Protein AF-A0A7S2EI20-F1 (afdb_monomer)

Solvent-accessible surface area (backbone atoms only — not comparable to full-atom values): 8800 Å² total; per-residue (Å²): 142,82,83,86,82,85,88,87,88,87,78,89,80,89,79,94,69,95,74,80,89,80,84,85,83,71,64,67,59,58,56,54,50,50,54,53,49,54,51,52,52,50,52,53,51,50,54,50,50,54,51,51,50,52,56,52,51,51,54,52,52,55,50,49,55,52,48,53,54,50,52,39,54,52,50,51,50,54,64,69,74,48,78,81,83,84,68,52,74,81,51,26,48,83,40,76,76,51,60,59,87,65,89,65,90,78,70,89,49,98,85,57,86,83,76,76,80,53,88,88,77,74,78,79,37,80,54,98,91,36,85,78

Radius of gyration: 43.21 Å; Cα contacts (8 Å, |Δi|>4): 35; chains: 1; bounding box: 59×43×127 Å

Mean predicted aligned error: 14.2 Å

Organism: Trieres chinensis (NCBI:txid1514140)

pLDDT: mean 81.9, std 18.64, range [40.72, 98.25]

Foldseek 3Di:
DDDDDDDDDDDDDDDDDDDDDDDDPPPVVVVVVVVVVVVVVVVVVVVVVVVVVVVVVVVVVVVVVVVVQVVLVVLVVVLVVDDQDDQDLVLCCVPPRNVPDDPDVDDDDPPDDDDPSDPSNDDWHADPNDTD

Seque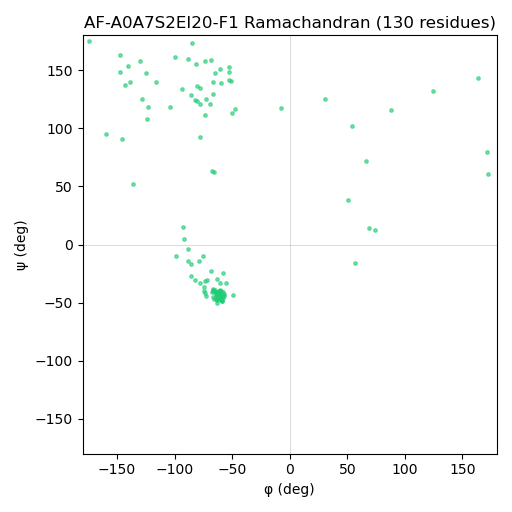nce (132 aa):
AFGDGGATKGGDDDGNKEREDEQDDNDDGEEQEEARRRRKVRLLREKFKEEAKRRVLRVCKEALTAIDAGCDQIAKRFLSDRQPPSLTPSESAPTKEGRGGGAGDYRILPTTLCRLARPGIARLALEDGKAV

Structure (mmCIF, N/CA/C/O backbone):
data_AF-A0A7S2EI20-F1
#
_entry.id   AF-A0A7S2EI20-F1
#
loop_
_atom_site.group_PDB
_atom_site.id
_atom_sit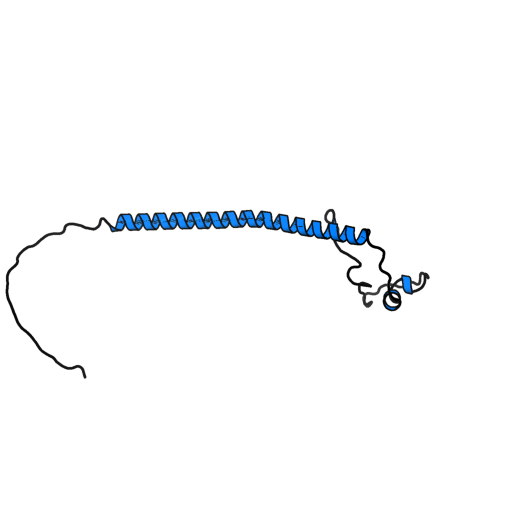e.type_symbol
_atom_site.label_atom_id
_atom_site.label_alt_id
_atom_site.label_comp_id
_atom_site.label_asym_id
_atom_site.label_entity_id
_atom_site.label_seq_id
_atom_site.pdbx_PDB_ins_code
_atom_site.Cartn_x
_atom_site.Cartn_y
_atom_site.Cartn_z
_atom_site.occupancy
_atom_site.B_iso_or_equiv
_atom_site.auth_seq_id
_atom_site.auth_comp_id
_atom_site.auth_asym_id
_atom_site.auth_atom_id
_atom_site.pdbx_PDB_model_num
ATOM 1 N N . ALA A 1 1 ? 10.255 -30.859 74.640 1.00 45.91 1 ALA A N 1
ATOM 2 C CA . ALA A 1 1 ? 10.397 -30.126 75.909 1.00 45.91 1 ALA A CA 1
ATOM 3 C C . ALA A 1 1 ? 9.464 -28.928 75.853 1.00 45.91 1 ALA A C 1
ATOM 5 O O . ALA A 1 1 ? 9.781 -27.962 75.178 1.00 45.91 1 ALA A O 1
ATOM 6 N N . PHE A 1 2 ? 8.288 -29.039 76.463 1.00 46.84 2 PHE A N 1
ATOM 7 C CA . PHE A 1 2 ? 7.393 -27.908 76.690 1.00 46.84 2 PHE A CA 1
ATOM 8 C C . PHE A 1 2 ? 7.146 -27.864 78.190 1.00 46.84 2 PHE A C 1
ATOM 10 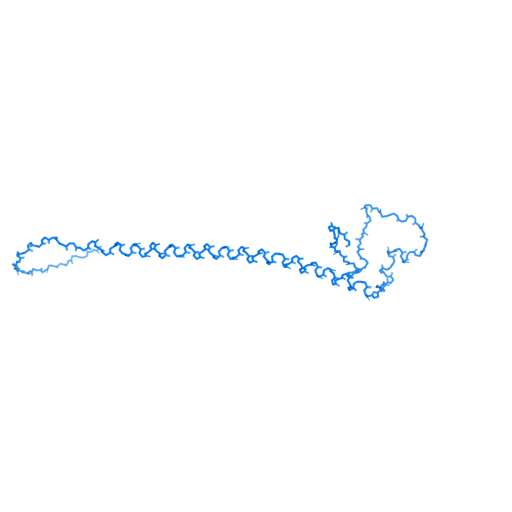O O . PHE A 1 2 ? 6.763 -28.872 78.782 1.00 46.84 2 PHE A O 1
ATOM 17 N N . GLY A 1 3 ? 7.555 -26.743 78.778 1.00 46.09 3 GLY A N 1
ATOM 18 C CA . GLY A 1 3 ? 7.594 -26.510 80.209 1.00 46.09 3 GLY A CA 1
ATOM 19 C C . GLY A 1 3 ? 6.227 -26.134 80.756 1.00 46.09 3 GLY A C 1
ATOM 20 O O . GLY A 1 3 ? 5.501 -25.337 80.168 1.00 46.09 3 GLY A O 1
ATOM 21 N N . ASP A 1 4 ? 5.960 -26.757 81.892 1.00 48.28 4 ASP A N 1
ATOM 22 C CA . ASP A 1 4 ? 4.980 -26.457 82.923 1.00 48.28 4 ASP A CA 1
ATOM 23 C C . ASP A 1 4 ? 5.081 -25.004 83.429 1.00 48.28 4 ASP A C 1
ATOM 25 O O . ASP A 1 4 ? 6.161 -24.407 83.401 1.00 48.28 4 ASP A O 1
ATOM 29 N N . GLY A 1 5 ? 3.974 -24.441 83.921 1.00 47.19 5 GLY A N 1
ATOM 30 C CA . GLY A 1 5 ? 3.991 -23.092 84.483 1.00 47.19 5 GLY A CA 1
ATOM 31 C C . GLY A 1 5 ? 2.638 -22.470 84.825 1.00 47.19 5 GLY A C 1
ATOM 32 O O . GLY A 1 5 ? 2.192 -21.567 84.131 1.00 47.19 5 GLY A O 1
ATOM 33 N N . GLY A 1 6 ? 2.078 -22.868 85.971 1.00 42.47 6 GLY A N 1
ATOM 34 C CA . GLY A 1 6 ? 1.772 -21.904 87.041 1.00 42.47 6 GLY A CA 1
ATOM 35 C C . GLY A 1 6 ? 0.418 -21.179 87.036 1.00 42.47 6 GLY A C 1
ATOM 36 O O . GLY A 1 6 ? 0.132 -20.332 86.202 1.00 42.47 6 GLY A O 1
ATOM 37 N N . ALA A 1 7 ? -0.360 -21.466 88.079 1.00 53.84 7 ALA A N 1
ATOM 38 C CA . ALA A 1 7 ? -1.669 -20.916 88.420 1.00 53.84 7 ALA A CA 1
ATOM 39 C C . ALA A 1 7 ? -1.665 -19.474 88.966 1.00 53.84 7 ALA A C 1
ATOM 41 O O . ALA A 1 7 ? -0.725 -19.087 89.656 1.00 53.84 7 ALA A O 1
ATOM 42 N N . THR A 1 8 ? -2.811 -18.786 88.863 1.00 52.66 8 THR A N 1
ATOM 43 C CA . THR A 1 8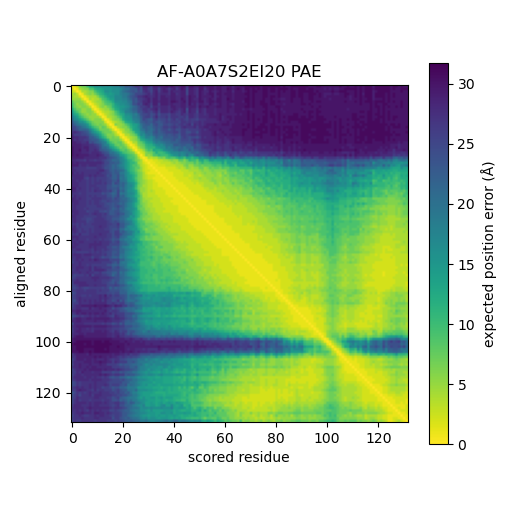 ? -3.321 -17.888 89.918 1.00 52.66 8 THR A CA 1
ATOM 44 C C . THR A 1 8 ? -4.852 -17.955 90.024 1.00 52.66 8 THR A C 1
ATOM 46 O O . THR A 1 8 ? -5.573 -18.030 89.034 1.00 52.66 8 THR A O 1
ATOM 49 N N . LYS A 1 9 ? -5.319 -17.983 91.279 1.00 52.53 9 LYS A N 1
ATOM 50 C CA . LYS A 1 9 ? -6.712 -17.911 91.745 1.00 52.53 9 LYS A CA 1
ATOM 51 C C . LYS A 1 9 ? -7.144 -16.454 91.949 1.00 52.53 9 LYS A C 1
ATOM 53 O O . LYS A 1 9 ? -6.310 -15.622 92.295 1.00 52.53 9 LYS A O 1
ATOM 58 N N . GLY A 1 10 ? -8.460 -16.246 91.945 1.00 40.72 10 GLY A N 1
ATOM 59 C CA . GLY A 1 10 ? -9.164 -15.096 92.529 1.00 40.72 10 GLY A CA 1
ATOM 60 C C . GLY A 1 10 ? -10.028 -14.413 91.472 1.00 40.72 10 GLY A C 1
ATOM 61 O O . GLY A 1 10 ? -9.558 -14.198 90.366 1.00 40.72 10 GLY A O 1
ATOM 62 N N . GLY A 1 11 ? -11.288 -14.081 91.693 1.00 43.84 11 GLY A N 1
ATOM 63 C CA . GLY A 1 11 ? -12.161 -14.130 92.857 1.00 43.84 11 GLY A CA 1
ATOM 64 C C . GLY A 1 11 ? -13.558 -13.719 92.376 1.00 43.84 11 GLY A C 1
ATOM 65 O O . GLY A 1 11 ? -13.740 -13.399 91.202 1.00 43.84 11 GLY A O 1
ATOM 66 N N . ASP A 1 12 ? -14.508 -13.806 93.289 1.00 45.50 12 ASP A N 1
ATOM 67 C CA . ASP A 1 12 ? -15.956 -13.638 93.147 1.00 45.50 12 ASP A CA 1
ATOM 68 C C . ASP A 1 12 ? -16.372 -12.317 92.459 1.00 45.50 12 ASP A C 1
ATOM 70 O O . ASP A 1 12 ? -15.682 -11.308 92.591 1.00 45.50 12 ASP A O 1
ATOM 74 N N . ASP A 1 13 ? -17.483 -12.285 91.715 1.00 49.66 13 ASP A N 1
ATOM 75 C CA . ASP A 1 13 ? -18.796 -11.890 92.260 1.00 49.66 13 ASP A CA 1
ATOM 76 C C . ASP A 1 13 ? -19.824 -11.546 91.157 1.00 49.66 13 ASP A C 1
ATOM 78 O O . ASP A 1 13 ? -19.499 -10.967 90.122 1.00 49.66 13 ASP A O 1
ATOM 82 N N . ASP A 1 14 ? -21.064 -11.939 91.442 1.00 48.59 14 ASP A N 1
ATOM 83 C CA . ASP A 1 14 ? -22.370 -11.398 91.046 1.00 48.59 14 ASP A CA 1
ATOM 84 C C . ASP A 1 14 ? -22.598 -10.674 89.704 1.00 48.59 14 ASP A C 1
ATOM 86 O O . ASP A 1 14 ? -22.085 -9.592 89.420 1.00 48.59 14 ASP A O 1
ATOM 90 N N . GLY A 1 15 ? -23.588 -11.167 88.946 1.00 47.59 15 GLY A N 1
ATOM 91 C CA . GLY A 1 15 ? -24.176 -10.361 87.876 1.00 47.59 15 GLY A CA 1
ATOM 92 C C . GLY A 1 15 ? -25.157 -11.063 86.952 1.00 47.59 15 GLY A C 1
ATOM 93 O O . GLY A 1 15 ? -24.944 -11.100 85.746 1.00 47.59 15 GLY A O 1
ATOM 94 N N . ASN A 1 16 ? -26.258 -11.576 87.498 1.00 49.47 16 ASN A N 1
ATOM 95 C CA . ASN A 1 16 ? -27.457 -11.910 86.734 1.00 49.47 16 ASN A CA 1
ATOM 96 C C . ASN A 1 16 ? -27.897 -10.726 85.845 1.00 49.47 16 ASN A C 1
ATOM 98 O O . ASN A 1 16 ? -28.355 -9.702 86.361 1.00 49.47 16 ASN A O 1
ATOM 102 N N . LYS A 1 17 ? -27.808 -10.879 84.520 1.00 51.25 17 LYS A N 1
ATOM 103 C CA . LYS A 1 17 ? -28.756 -10.257 83.591 1.00 51.25 17 LYS A CA 1
ATOM 104 C C . LYS A 1 17 ? -28.741 -10.981 82.251 1.00 51.25 17 LYS A C 1
ATOM 106 O O . LYS A 1 17 ? -27.943 -10.679 81.368 1.00 51.25 17 LYS A O 1
ATOM 111 N N . GLU A 1 18 ? -29.669 -11.919 82.119 1.00 53.31 18 GLU A N 1
ATOM 112 C CA . GLU A 1 18 ? -30.250 -12.275 80.830 1.00 53.31 18 GLU A CA 1
ATOM 113 C C . GLU A 1 18 ? -30.635 -10.973 80.107 1.00 53.31 18 GLU A C 1
ATOM 115 O O . GLU A 1 18 ? -31.425 -10.165 80.607 1.00 53.31 18 GLU A O 1
ATOM 120 N N . ARG A 1 19 ? -30.002 -10.721 78.961 1.00 51.75 19 ARG A N 1
ATOM 121 C CA . ARG A 1 19 ? -30.546 -9.847 77.929 1.00 51.75 19 ARG A CA 1
ATOM 122 C C . ARG A 1 19 ? -30.597 -10.658 76.656 1.00 51.75 19 ARG A C 1
ATOM 124 O O . ARG A 1 19 ? -29.569 -11.009 76.086 1.00 51.75 19 ARG A O 1
ATOM 131 N N . GLU A 1 20 ? -31.832 -10.982 76.329 1.00 48.16 20 GLU A N 1
ATOM 132 C CA . GLU A 1 20 ? -32.295 -11.486 75.057 1.00 48.16 20 GLU A CA 1
ATOM 133 C C . GLU A 1 20 ? -31.806 -10.587 73.913 1.00 48.16 20 GLU A C 1
ATOM 135 O O . GLU A 1 20 ? -31.725 -9.362 74.041 1.00 48.16 20 GLU A O 1
ATOM 140 N N . ASP A 1 21 ? -31.437 -11.274 72.837 1.00 57.50 21 ASP A N 1
ATOM 141 C CA . ASP A 1 21 ? -31.470 -10.887 71.432 1.00 57.50 21 ASP A CA 1
ATOM 142 C C . ASP A 1 21 ? -32.167 -9.557 71.116 1.00 57.50 21 ASP A C 1
ATOM 144 O O . ASP A 1 21 ? -33.383 -9.481 71.213 1.00 57.50 21 ASP A O 1
ATOM 148 N N . GLU A 1 22 ? -31.431 -8.579 70.578 1.00 49.97 22 GLU A N 1
ATOM 149 C CA . GLU A 1 22 ? -31.959 -7.666 69.553 1.00 49.97 22 GLU A CA 1
ATOM 150 C C . GLU A 1 22 ? -30.835 -7.298 68.565 1.00 49.97 22 GLU A C 1
ATOM 152 O O . GLU A 1 22 ? -30.057 -6.372 68.770 1.00 49.97 22 GLU A O 1
ATOM 157 N N . GLN A 1 23 ? -30.740 -8.117 67.514 1.00 54.38 23 GLN A N 1
ATOM 158 C CA . GLN A 1 23 ? -30.826 -7.683 66.116 1.00 54.38 23 GLN A CA 1
ATOM 159 C C . GLN A 1 23 ? -29.876 -6.557 65.657 1.00 54.38 23 GLN A C 1
ATOM 161 O O . GLN A 1 23 ? -30.181 -5.377 65.795 1.00 54.38 23 GLN A O 1
ATOM 166 N N . ASP A 1 24 ? -28.803 -6.938 64.956 1.00 49.78 24 ASP A N 1
ATOM 167 C CA . ASP A 1 24 ? -28.106 -6.047 64.015 1.00 49.78 24 ASP A CA 1
ATOM 168 C C . ASP A 1 24 ? -27.769 -6.797 62.710 1.00 49.78 24 ASP A C 1
ATOM 170 O O . ASP A 1 24 ? -26.634 -6.860 62.257 1.00 49.78 24 ASP A O 1
ATOM 174 N N . ASP A 1 25 ? -28.786 -7.434 62.117 1.00 51.41 25 ASP A N 1
ATOM 175 C CA . ASP A 1 25 ? -28.697 -8.149 60.827 1.00 51.41 25 ASP A CA 1
ATOM 176 C C . ASP A 1 25 ? -29.067 -7.249 59.621 1.00 51.41 25 ASP A C 1
ATOM 178 O O . ASP A 1 25 ? -29.350 -7.741 58.527 1.00 51.41 25 ASP A O 1
ATOM 182 N N . ASN A 1 26 ? -29.122 -5.922 59.800 1.00 50.94 26 ASN A N 1
ATOM 183 C CA . ASN A 1 26 ? -29.606 -4.990 58.768 1.00 50.94 26 ASN A CA 1
ATOM 184 C C . ASN A 1 26 ? -28.505 -4.289 57.945 1.00 50.94 26 ASN A C 1
ATOM 186 O O . ASN A 1 26 ? -28.842 -3.675 56.934 1.00 50.94 26 ASN A O 1
ATOM 190 N N . ASP A 1 27 ? -27.220 -4.392 58.305 1.00 54.09 27 ASP A N 1
ATOM 191 C CA . ASP A 1 27 ? -26.131 -3.673 57.604 1.00 54.09 27 ASP A CA 1
ATOM 192 C C . ASP A 1 27 ? -25.588 -4.434 56.366 1.00 54.09 27 ASP A C 1
ATOM 194 O O . ASP A 1 27 ? -25.193 -3.844 55.358 1.00 54.09 27 ASP A O 1
ATOM 198 N N . ASP A 1 28 ? -25.683 -5.770 56.354 1.00 59.88 28 ASP A N 1
ATOM 199 C CA . ASP A 1 28 ? -25.162 -6.616 55.263 1.00 59.88 28 ASP A CA 1
ATOM 200 C C . ASP A 1 28 ? -25.924 -6.463 53.930 1.00 59.88 28 ASP A C 1
ATOM 202 O O . ASP A 1 28 ? -25.406 -6.776 52.849 1.00 59.88 28 ASP A O 1
ATOM 206 N N . GLY A 1 29 ? -27.178 -6.003 53.975 1.00 65.69 29 GLY A N 1
ATOM 207 C CA . GLY A 1 29 ? -28.032 -5.858 52.793 1.00 65.69 29 GLY A CA 1
ATOM 208 C C . GLY A 1 29 ? -27.644 -4.671 51.908 1.00 65.69 29 GLY A C 1
ATOM 209 O O . GLY A 1 29 ? -27.637 -4.787 50.675 1.00 65.69 29 GLY A O 1
ATOM 210 N N . GLU A 1 30 ? -27.288 -3.541 52.522 1.00 73.94 30 GLU A N 1
ATOM 211 C CA . GLU A 1 30 ? -26.933 -2.314 51.804 1.00 73.94 30 GLU A CA 1
ATOM 212 C C . GLU A 1 30 ? -25.549 -2.426 51.154 1.00 73.94 30 GLU A C 1
ATOM 214 O O . GLU A 1 30 ? -25.388 -2.084 49.974 1.00 73.94 30 GLU A O 1
ATOM 219 N N . GLU A 1 31 ? -24.571 -3.005 51.860 1.00 79.56 31 GLU A N 1
ATOM 220 C CA . GLU A 1 31 ? -23.222 -3.219 51.327 1.00 79.56 31 GLU A CA 1
ATOM 221 C C . GLU A 1 31 ? -23.233 -4.191 50.129 1.00 79.56 31 GLU A C 1
ATOM 223 O O . GLU A 1 31 ? -22.603 -3.946 49.087 1.00 79.56 31 GLU A O 1
ATOM 228 N N . GLN A 1 32 ? -24.029 -5.264 50.206 1.00 82.25 32 GLN A N 1
ATOM 229 C CA . GLN A 1 32 ? -24.213 -6.200 49.093 1.00 82.25 32 GLN A CA 1
ATOM 230 C C . GLN A 1 32 ? -24.903 -5.552 47.883 1.00 82.25 32 GLN A C 1
ATOM 232 O O . GLN A 1 32 ? -24.534 -5.822 46.726 1.00 82.25 32 GLN A O 1
ATOM 237 N N . GLU A 1 33 ? -25.892 -4.682 48.105 1.00 85.44 33 GLU A N 1
ATOM 238 C CA . GLU A 1 33 ? -26.549 -3.967 47.015 1.00 85.44 33 GLU A CA 1
ATOM 239 C C . GLU A 1 33 ? -25.594 -2.969 46.343 1.00 85.44 33 GLU A C 1
ATOM 241 O O . GLU A 1 33 ? -25.532 -2.893 45.104 1.00 85.44 33 GLU A O 1
ATOM 246 N N . GLU A 1 34 ? -24.787 -2.253 47.127 1.00 87.81 34 GLU A N 1
ATOM 247 C CA . GLU A 1 34 ? -23.797 -1.319 46.606 1.00 87.81 34 GLU A CA 1
ATOM 248 C C . GLU A 1 34 ? -22.710 -2.041 45.793 1.00 87.81 34 GLU A C 1
ATOM 250 O O . GLU A 1 34 ? -22.395 -1.637 44.664 1.00 87.81 34 GLU A O 1
ATOM 255 N N . ALA A 1 35 ? -22.203 -3.177 46.283 1.00 89.00 35 ALA A N 1
ATOM 256 C CA . ALA A 1 35 ? -21.257 -4.021 45.555 1.00 89.00 35 ALA A CA 1
ATOM 257 C C . ALA A 1 35 ? -21.833 -4.494 44.207 1.00 89.00 35 ALA A C 1
ATOM 259 O O . ALA A 1 35 ? -21.162 -4.457 43.163 1.00 89.00 35 ALA A O 1
ATOM 260 N N . ARG A 1 36 ? -23.117 -4.872 44.183 1.00 89.81 36 ARG A N 1
ATOM 261 C CA . ARG A 1 36 ? -23.826 -5.268 42.959 1.00 89.81 36 ARG A CA 1
ATOM 262 C C . ARG A 1 36 ? -23.995 -4.094 41.991 1.00 89.81 36 ARG A C 1
ATOM 264 O O . ARG A 1 36 ? -23.821 -4.283 40.780 1.00 89.81 36 ARG A O 1
ATOM 271 N N . ARG A 1 37 ? -24.285 -2.882 42.481 1.00 92.06 37 ARG A N 1
ATOM 272 C CA . ARG A 1 37 ? -24.339 -1.652 41.664 1.00 92.06 37 ARG A CA 1
ATOM 273 C C . ARG A 1 37 ? -22.968 -1.327 41.066 1.00 92.06 37 ARG A C 1
ATOM 275 O O . ARG A 1 37 ? -22.870 -1.148 39.849 1.00 92.06 37 ARG A O 1
ATOM 282 N N . ARG A 1 38 ? -21.897 -1.366 41.865 1.00 92.44 38 ARG A N 1
ATOM 283 C CA . ARG A 1 38 ? -20.508 -1.160 41.409 1.00 92.44 38 ARG A CA 1
ATOM 284 C C . ARG A 1 38 ? -20.114 -2.165 40.322 1.00 92.44 38 ARG A C 1
ATOM 286 O O . ARG A 1 38 ? -19.565 -1.777 39.287 1.00 92.44 38 ARG A O 1
ATOM 293 N N . ARG A 1 39 ? -20.472 -3.445 40.487 1.00 93.25 39 ARG A N 1
ATOM 294 C CA . ARG A 1 39 ? -20.228 -4.492 39.478 1.00 93.25 39 ARG A CA 1
ATOM 295 C C . ARG A 1 39 ? -20.977 -4.226 38.171 1.00 93.25 39 ARG A C 1
ATOM 297 O O . ARG A 1 39 ? -20.382 -4.347 37.102 1.00 93.25 39 ARG A O 1
ATOM 304 N N . LYS A 1 40 ? -22.250 -3.817 38.232 1.00 95.00 40 LYS A N 1
ATOM 305 C CA . LYS A 1 40 ? -23.030 -3.439 37.037 1.00 95.00 40 LYS A CA 1
ATOM 306 C C . LYS A 1 40 ? -22.391 -2.265 36.294 1.00 95.00 40 LYS A C 1
ATOM 308 O O . LYS A 1 40 ? -22.224 -2.340 35.080 1.00 95.00 40 LYS A O 1
ATOM 313 N N . VAL A 1 41 ? -21.989 -1.214 37.012 1.00 96.19 41 VAL A N 1
ATOM 314 C CA . VAL A 1 41 ? -21.324 -0.044 36.414 1.00 96.19 41 VAL A CA 1
ATOM 315 C C . VAL A 1 41 ? -20.013 -0.447 35.740 1.00 96.19 41 VAL A C 1
ATOM 317 O O . VAL A 1 41 ? -19.749 -0.021 34.616 1.00 96.19 41 VAL A O 1
ATOM 320 N N . ARG A 1 42 ? -19.214 -1.312 36.375 1.00 95.50 42 ARG A N 1
ATOM 321 C CA . ARG A 1 42 ? -17.979 -1.833 35.775 1.00 95.50 42 ARG A CA 1
ATOM 322 C C . ARG A 1 42 ? -18.248 -2.591 34.473 1.00 95.50 42 ARG A C 1
ATOM 324 O O . ARG A 1 42 ? -17.608 -2.293 33.470 1.00 95.50 42 ARG A O 1
ATOM 331 N N . LEU A 1 43 ? -19.227 -3.496 34.464 1.00 96.00 43 LEU A N 1
ATOM 332 C CA . LEU A 1 43 ? -19.598 -4.251 33.262 1.00 96.00 43 LEU A CA 1
ATOM 333 C C . LEU A 1 43 ? -20.087 -3.336 32.131 1.00 96.00 43 LEU A C 1
ATOM 335 O O . LEU A 1 43 ? -19.745 -3.551 30.972 1.00 96.00 43 LEU A O 1
ATOM 339 N N . LEU A 1 44 ? -20.867 -2.298 32.449 1.00 96.81 44 LEU A N 1
ATOM 340 C CA . LEU A 1 44 ? -21.316 -1.317 31.456 1.00 96.81 44 LEU A CA 1
ATOM 341 C C . LEU A 1 44 ? -20.144 -0.519 30.871 1.00 96.81 44 LEU A C 1
ATOM 343 O O . LEU A 1 44 ? -20.095 -0.309 29.660 1.00 96.81 44 LEU A O 1
ATOM 347 N N . ARG A 1 45 ? -19.172 -0.128 31.702 1.00 96.88 45 ARG A N 1
ATOM 348 C CA . ARG A 1 45 ? -17.945 0.545 31.244 1.00 96.88 45 ARG A CA 1
ATOM 349 C C . ARG A 1 45 ? -17.107 -0.350 30.336 1.00 96.88 45 ARG A C 1
ATOM 351 O O . ARG A 1 45 ? -16.611 0.124 29.317 1.00 96.88 45 ARG A O 1
ATOM 358 N N . GLU A 1 46 ? -16.956 -1.625 30.683 1.00 97.38 46 GLU A N 1
ATOM 359 C CA . GLU A 1 46 ? -16.222 -2.596 29.863 1.00 97.38 46 GLU A CA 1
ATOM 360 C C . GLU A 1 46 ? -16.907 -2.791 28.503 1.00 97.38 46 GLU A C 1
ATOM 362 O O . GLU A 1 46 ? -16.258 -2.618 27.471 1.00 97.38 46 GLU A O 1
ATOM 367 N N . LYS A 1 47 ? -18.232 -2.996 28.484 1.00 97.50 47 LYS A N 1
ATOM 368 C CA . LYS A 1 47 ? -19.016 -3.089 27.239 1.00 97.50 47 LYS A CA 1
ATOM 369 C C . LYS A 1 47 ? -18.883 -1.842 26.367 1.00 97.50 47 LYS A C 1
ATOM 371 O O . LYS A 1 47 ? -18.646 -1.952 25.166 1.00 97.50 47 LYS A O 1
ATOM 376 N N . PHE A 1 48 ? -18.987 -0.657 26.969 1.00 97.88 48 PHE A N 1
ATOM 377 C CA . PHE A 1 48 ? -18.805 0.602 26.251 1.00 97.88 48 PHE A CA 1
ATOM 378 C C . PHE A 1 48 ? -17.401 0.709 25.647 1.00 97.88 48 PHE A C 1
ATOM 380 O O . PHE A 1 48 ? -17.250 1.060 24.478 1.00 97.88 48 PHE A O 1
ATOM 387 N N . LYS A 1 49 ? -16.364 0.361 26.418 1.00 98.25 49 LYS A N 1
ATOM 388 C CA . LYS A 1 49 ? -14.972 0.392 25.954 1.00 98.25 49 LYS A CA 1
ATOM 389 C C . LYS A 1 49 ? -14.748 -0.563 24.782 1.00 98.25 49 LYS A C 1
ATOM 391 O O . LYS A 1 49 ? -14.077 -0.196 23.818 1.00 98.25 49 LYS A O 1
ATOM 396 N N . GLU A 1 50 ? -15.305 -1.768 24.846 1.00 97.88 50 GLU A N 1
ATOM 397 C CA . GLU A 1 50 ? -15.224 -2.747 23.761 1.00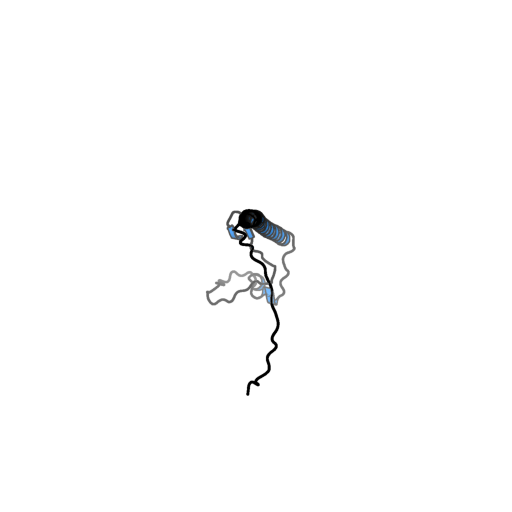 97.88 50 GLU A CA 1
ATOM 398 C C . GLU A 1 50 ? -15.919 -2.259 22.491 1.00 97.88 50 GLU A C 1
ATOM 400 O O . GLU A 1 50 ? -15.364 -2.373 21.393 1.00 97.88 50 GLU A O 1
ATOM 405 N N . GLU A 1 51 ? -17.113 -1.687 22.626 1.00 97.94 51 GLU A N 1
ATOM 406 C CA . GLU A 1 51 ? -17.862 -1.164 21.491 1.00 97.94 51 GLU A CA 1
ATOM 407 C C . GLU A 1 51 ? -17.164 0.046 20.860 1.00 97.94 51 GLU A C 1
ATOM 409 O O . GLU A 1 51 ? -16.984 0.090 19.640 1.00 97.94 51 GLU A O 1
ATOM 414 N N . ALA A 1 52 ? -16.692 0.987 21.680 1.00 98.25 52 ALA A N 1
ATOM 415 C CA . ALA A 1 52 ? -15.923 2.137 21.223 1.00 98.25 52 ALA A CA 1
ATOM 416 C C . ALA A 1 52 ? -14.656 1.692 20.480 1.00 98.25 52 ALA A C 1
ATOM 418 O O . ALA A 1 52 ? -14.424 2.116 19.347 1.00 98.25 52 ALA A O 1
ATOM 419 N N . LYS A 1 53 ? -13.882 0.759 21.056 1.00 98.06 53 LYS A N 1
ATOM 420 C CA . LYS A 1 53 ? -12.691 0.187 20.410 1.00 98.06 53 LYS A CA 1
ATOM 421 C C . LYS A 1 53 ? -13.032 -0.435 19.058 1.00 98.06 53 LYS A C 1
ATOM 423 O O . LYS A 1 53 ? -12.314 -0.215 18.086 1.00 98.06 53 LYS A O 1
ATOM 428 N N . ARG A 1 54 ? -14.127 -1.195 18.972 1.00 98.00 54 ARG A N 1
ATOM 429 C CA . ARG A 1 54 ? -14.575 -1.829 17.723 1.00 98.00 54 ARG A CA 1
ATOM 430 C C . ARG A 1 54 ? -14.898 -0.796 16.645 1.00 98.00 54 ARG A C 1
ATOM 432 O O . ARG A 1 54 ? -14.499 -0.981 15.497 1.00 98.00 54 ARG A O 1
ATOM 439 N N . ARG A 1 55 ? -15.611 0.274 17.007 1.00 98.00 55 ARG A N 1
ATOM 440 C CA . ARG A 1 55 ? -15.974 1.358 16.081 1.00 98.00 55 ARG A CA 1
ATOM 441 C C . ARG A 1 55 ? -14.736 2.114 15.599 1.00 98.00 55 ARG A C 1
ATOM 443 O O . ARG A 1 55 ? -14.571 2.277 14.396 1.00 98.00 55 ARG A O 1
ATOM 450 N N . VAL A 1 56 ? -13.837 2.481 16.513 1.00 98.00 56 VAL A N 1
ATOM 451 C CA . VAL A 1 56 ? -12.571 3.156 16.179 1.00 98.00 56 VAL A CA 1
ATOM 452 C C . VAL A 1 56 ? -11.724 2.295 15.243 1.00 98.00 56 VAL A C 1
ATOM 454 O O . VAL A 1 56 ? -11.289 2.767 14.199 1.00 98.00 56 VAL A O 1
ATOM 457 N N . LEU A 1 57 ? -11.558 1.005 15.553 1.00 97.75 57 LEU A N 1
ATOM 458 C CA . LEU A 1 57 ? -10.774 0.094 14.714 1.00 97.75 57 LEU A CA 1
ATOM 459 C C . LEU A 1 57 ? -11.332 -0.053 13.298 1.00 97.75 57 LEU A C 1
ATOM 461 O O . LEU A 1 57 ? -10.553 -0.251 12.370 1.00 97.75 57 LEU A O 1
ATOM 465 N N . ARG A 1 58 ? -12.653 0.025 13.113 1.00 97.44 58 ARG A N 1
ATOM 466 C CA . ARG A 1 58 ? -13.259 -0.019 11.777 1.00 97.44 58 ARG A CA 1
ATOM 467 C C . ARG A 1 58 ? -12.810 1.173 10.935 1.00 97.44 58 ARG A C 1
ATOM 469 O O . ARG A 1 58 ? -12.297 0.967 9.842 1.00 97.44 58 ARG A O 1
ATOM 476 N N . VAL A 1 59 ? -12.917 2.379 11.490 1.00 97.88 59 VAL A N 1
ATOM 477 C CA . VAL A 1 59 ? -12.478 3.611 10.820 1.00 97.88 59 VAL A CA 1
ATOM 478 C C . VAL A 1 59 ? -10.979 3.563 10.529 1.00 97.88 59 VAL A C 1
ATOM 480 O O . VAL A 1 59 ? -10.558 3.875 9.421 1.00 97.88 59 VAL A O 1
ATOM 483 N N . CYS A 1 60 ? -10.162 3.105 11.484 1.00 97.81 60 CYS A N 1
ATOM 484 C CA . CYS A 1 60 ? -8.722 2.971 11.267 1.00 97.81 60 CYS A CA 1
ATOM 485 C C . CYS A 1 60 ? -8.384 2.007 10.121 1.00 97.81 60 CYS A C 1
ATOM 487 O O . CYS A 1 60 ? -7.463 2.282 9.363 1.00 97.81 60 CYS A O 1
ATOM 489 N N . LYS A 1 61 ? -9.114 0.893 9.975 1.00 97.75 61 LYS A N 1
ATOM 490 C CA . LYS A 1 61 ? -8.892 -0.053 8.870 1.00 97.75 61 LYS A CA 1
ATOM 491 C C . LYS A 1 61 ? -9.169 0.585 7.514 1.00 97.75 61 LYS A C 1
ATOM 493 O O . LYS A 1 61 ? -8.342 0.468 6.621 1.00 97.75 61 LYS A O 1
ATOM 498 N N . GLU A 1 62 ? -10.297 1.276 7.385 1.00 97.06 62 GLU A N 1
ATOM 499 C CA . GLU A 1 62 ? -10.658 1.978 6.148 1.00 97.06 62 GLU A CA 1
ATOM 500 C C . GLU A 1 62 ? -9.647 3.086 5.821 1.00 97.06 62 GLU A C 1
ATOM 502 O O . GLU A 1 62 ? -9.200 3.205 4.681 1.00 97.06 62 GLU A O 1
ATOM 507 N N . ALA A 1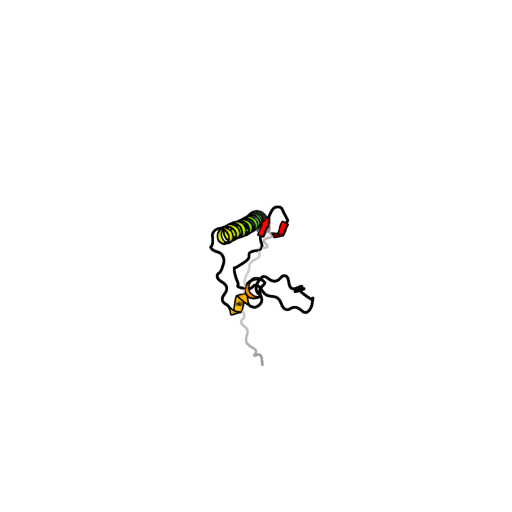 63 ? -9.217 3.843 6.835 1.00 97.62 63 ALA A N 1
ATOM 508 C CA . ALA A 1 63 ? -8.204 4.879 6.678 1.00 97.62 63 ALA A CA 1
ATOM 509 C C . ALA A 1 63 ? -6.853 4.312 6.214 1.00 97.62 63 ALA A C 1
ATOM 511 O O . ALA A 1 63 ? -6.228 4.896 5.335 1.00 97.62 63 ALA A O 1
ATOM 512 N N . LEU A 1 64 ? -6.412 3.171 6.757 1.00 97.31 64 LEU A N 1
ATOM 513 C CA . LEU A 1 64 ? -5.173 2.517 6.321 1.00 97.31 64 LEU A CA 1
ATOM 514 C C . LEU A 1 64 ? -5.246 2.100 4.850 1.00 97.31 64 LEU A C 1
ATOM 516 O O . LEU A 1 64 ? -4.333 2.405 4.092 1.00 97.31 64 LEU A O 1
ATOM 520 N N . THR A 1 65 ? -6.359 1.501 4.420 1.00 94.25 65 THR A N 1
ATOM 521 C CA . THR A 1 65 ? -6.562 1.154 3.005 1.00 94.25 65 THR A CA 1
ATOM 522 C C . THR A 1 65 ? -6.525 2.387 2.098 1.00 94.25 65 THR A C 1
ATOM 524 O O . THR A 1 65 ? -5.93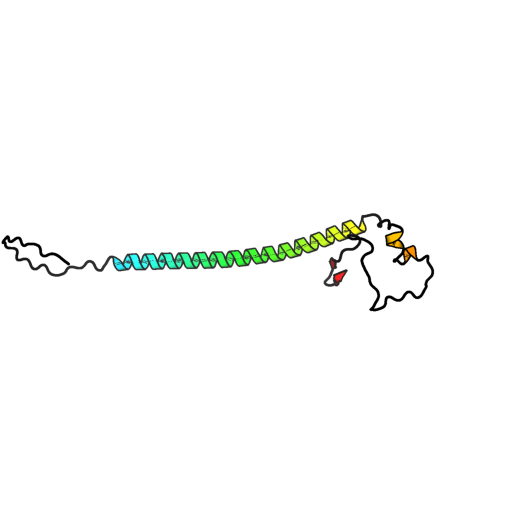6 2.342 1.019 1.00 94.25 65 THR A O 1
ATOM 527 N N . ALA A 1 66 ? -7.112 3.506 2.532 1.00 95.00 66 ALA A N 1
ATOM 528 C CA . ALA A 1 66 ? -7.062 4.758 1.781 1.00 95.00 66 ALA A CA 1
ATOM 529 C C . ALA A 1 66 ? -5.640 5.346 1.706 1.00 95.00 66 ALA A C 1
ATOM 531 O O . ALA A 1 66 ? -5.250 5.871 0.662 1.00 95.00 66 ALA A O 1
ATOM 532 N N . ILE A 1 67 ? -4.858 5.243 2.786 1.00 97.19 67 ILE A N 1
ATOM 533 C CA . ILE A 1 67 ? -3.456 5.682 2.818 1.00 97.19 67 ILE A CA 1
ATOM 534 C C . ILE A 1 67 ? -2.616 4.856 1.842 1.00 97.19 67 ILE A C 1
ATOM 536 O O . ILE A 1 67 ? -1.884 5.445 1.051 1.00 97.19 67 ILE A O 1
ATOM 540 N N . ASP A 1 68 ? -2.759 3.529 1.843 1.00 94.88 68 ASP A N 1
ATOM 541 C CA . ASP A 1 68 ? -2.016 2.645 0.938 1.00 94.88 68 ASP A CA 1
ATOM 542 C C . ASP A 1 68 ? -2.299 2.983 -0.535 1.00 94.88 68 ASP A C 1
ATOM 544 O O . ASP A 1 68 ? -1.371 3.176 -1.324 1.00 94.88 68 ASP A O 1
ATOM 548 N N . ALA A 1 69 ? -3.576 3.168 -0.889 1.00 93.06 69 ALA A N 1
ATOM 549 C CA . ALA A 1 69 ? -3.973 3.597 -2.231 1.00 93.06 69 ALA A CA 1
ATOM 550 C C . ALA A 1 69 ? -3.395 4.978 -2.594 1.00 93.06 69 ALA A C 1
ATOM 552 O O . ALA A 1 69 ? -2.922 5.190 -3.712 1.00 93.06 69 ALA A O 1
ATOM 553 N N . GLY A 1 70 ? -3.385 5.917 -1.642 1.00 95.50 70 GLY A N 1
ATOM 554 C CA . GLY A 1 70 ? -2.755 7.225 -1.814 1.00 95.50 70 GLY A CA 1
ATOM 555 C C . GLY A 1 70 ? -1.248 7.124 -2.065 1.00 95.50 70 GLY A C 1
ATOM 556 O O . GLY A 1 70 ? -0.725 7.788 -2.962 1.00 95.50 70 GLY A O 1
ATOM 557 N N . CYS A 1 71 ? -0.547 6.260 -1.328 1.00 96.38 71 CYS A N 1
ATOM 558 C CA . CYS A 1 71 ? 0.876 5.997 -1.527 1.00 96.38 71 CYS A CA 1
ATOM 559 C C . CYS A 1 71 ? 1.168 5.431 -2.922 1.00 96.38 71 CYS A C 1
ATOM 561 O O . CYS A 1 71 ? 2.129 5.868 -3.559 1.00 96.38 71 CYS A O 1
ATOM 563 N N . ASP A 1 72 ? 0.340 4.513 -3.422 1.00 95.12 72 ASP A N 1
ATOM 564 C CA . ASP A 1 72 ? 0.504 3.958 -4.767 1.00 95.12 72 ASP A CA 1
ATOM 565 C C . ASP A 1 72 ? 0.272 5.006 -5.859 1.00 95.12 72 ASP A C 1
ATOM 567 O O . ASP A 1 72 ? 1.054 5.076 -6.806 1.00 95.12 72 ASP A O 1
ATOM 571 N N . GLN A 1 73 ? -0.719 5.889 -5.701 1.00 94.25 73 GLN A N 1
ATOM 572 C CA . GLN A 1 73 ? -0.950 6.987 -6.647 1.00 94.25 73 GLN A CA 1
ATOM 573 C C . GLN A 1 73 ? 0.202 8.003 -6.657 1.00 94.25 73 GLN A C 1
ATOM 575 O O . GLN A 1 73 ? 0.638 8.447 -7.722 1.00 94.25 73 GLN A O 1
ATOM 580 N N . ILE A 1 74 ? 0.761 8.328 -5.486 1.00 96.44 74 ILE A N 1
ATOM 581 C CA . ILE A 1 74 ? 1.959 9.174 -5.388 1.00 96.44 74 ILE A CA 1
ATOM 582 C C . ILE A 1 74 ? 3.150 8.494 -6.072 1.00 96.44 74 ILE A C 1
ATOM 584 O O . ILE A 1 74 ? 3.864 9.134 -6.844 1.00 96.44 74 ILE A O 1
ATOM 588 N N . ALA A 1 75 ? 3.359 7.198 -5.830 1.00 95.19 75 ALA A N 1
ATOM 589 C CA . ALA A 1 75 ? 4.447 6.441 -6.440 1.00 95.19 75 ALA A CA 1
ATOM 590 C C . ALA A 1 75 ? 4.292 6.331 -7.966 1.00 95.19 75 ALA A C 1
ATOM 592 O O . ALA A 1 75 ? 5.272 6.498 -8.692 1.00 95.19 75 ALA A O 1
ATOM 593 N N . LYS A 1 76 ? 3.069 6.111 -8.463 1.00 94.12 76 LYS A N 1
ATOM 594 C CA . LYS A 1 76 ? 2.746 6.100 -9.895 1.00 94.12 76 LYS A CA 1
ATOM 595 C C . LYS A 1 76 ? 3.099 7.435 -10.544 1.00 94.12 76 LYS A C 1
ATOM 597 O O . LYS A 1 76 ? 3.819 7.448 -11.540 1.00 94.12 76 LYS A O 1
ATOM 602 N N . ARG A 1 77 ? 2.673 8.547 -9.938 1.00 95.06 77 ARG A N 1
ATOM 603 C CA . ARG A 1 77 ? 3.010 9.896 -10.410 1.00 95.06 77 ARG A CA 1
ATOM 604 C C . ARG A 1 77 ? 4.517 10.161 -10.386 1.00 95.06 77 ARG A C 1
ATOM 606 O O . ARG A 1 77 ? 5.078 10.696 -11.333 1.00 95.06 77 ARG A O 1
ATOM 613 N N . PHE A 1 78 ? 5.205 9.743 -9.328 1.00 95.62 78 PHE A N 1
ATOM 614 C CA . PHE A 1 78 ? 6.660 9.866 -9.260 1.00 95.62 78 PHE A CA 1
ATOM 615 C C . PHE A 1 78 ? 7.359 9.110 -10.404 1.00 95.62 78 PHE A C 1
ATOM 617 O O . PHE A 1 78 ? 8.326 9.607 -10.981 1.00 95.62 78 PHE A O 1
ATOM 624 N N . LEU A 1 79 ? 6.873 7.915 -10.752 1.00 94.75 79 LEU A N 1
ATOM 625 C CA . LEU A 1 79 ? 7.418 7.134 -11.861 1.00 94.75 79 LEU A CA 1
ATOM 626 C C . LEU A 1 79 ? 7.081 7.716 -13.239 1.00 94.75 79 LEU A C 1
ATOM 628 O O . LEU A 1 79 ? 7.896 7.538 -14.144 1.00 94.75 79 LEU A O 1
ATOM 632 N N . SER A 1 80 ? 5.935 8.388 -13.404 1.00 93.50 80 SER A N 1
ATOM 633 C CA . SER A 1 80 ? 5.569 9.053 -14.663 1.00 93.50 80 SER A CA 1
ATOM 634 C C . SER A 1 80 ? 6.351 10.340 -14.902 1.00 93.50 80 SER A C 1
ATOM 636 O O . SER A 1 80 ? 6.709 10.629 -16.039 1.00 93.50 80 SER A O 1
ATOM 638 N N . ASP A 1 81 ? 6.624 11.098 -13.840 1.00 96.12 81 ASP A N 1
ATOM 639 C CA . ASP A 1 81 ? 7.192 12.446 -13.950 1.00 96.12 81 ASP A CA 1
ATOM 640 C C . ASP A 1 81 ? 8.730 12.429 -14.038 1.00 96.12 81 ASP A C 1
ATOM 642 O O . ASP A 1 81 ? 9.357 13.418 -14.427 1.00 96.12 81 ASP A O 1
ATOM 646 N N . ARG A 1 82 ? 9.370 11.312 -13.676 1.00 94.62 82 ARG A N 1
ATOM 647 C CA . ARG A 1 82 ? 10.832 11.183 -13.714 1.00 94.62 82 ARG A CA 1
ATOM 648 C C . ARG A 1 82 ? 11.349 10.850 -15.115 1.00 94.62 82 ARG A C 1
ATOM 650 O O . ARG A 1 82 ? 10.693 10.191 -15.916 1.00 94.62 82 ARG A O 1
ATOM 657 N N . GLN A 1 83 ? 12.604 11.211 -15.359 1.00 92.88 83 GLN A N 1
ATOM 658 C CA . GLN A 1 83 ? 13.324 10.761 -16.548 1.00 92.88 83 GLN A CA 1
ATOM 659 C C . GLN A 1 83 ? 13.541 9.235 -16.524 1.00 92.88 83 GLN A C 1
ATOM 661 O O . GLN A 1 83 ? 13.731 8.661 -15.441 1.00 92.88 83 GLN A O 1
ATOM 666 N N . PRO A 1 84 ? 13.553 8.567 -17.693 1.00 90.44 84 PRO A N 1
ATOM 667 C CA . PRO A 1 84 ? 13.924 7.160 -17.790 1.00 90.44 84 PRO A CA 1
ATOM 668 C C . PRO A 1 84 ? 15.290 6.890 -17.138 1.00 90.44 84 PRO A C 1
ATOM 670 O O . PRO A 1 84 ? 16.201 7.716 -17.247 1.00 90.44 84 PRO A O 1
ATOM 673 N N . PRO A 1 85 ? 15.468 5.749 -16.448 1.00 89.06 85 PRO A N 1
ATOM 674 C CA . PRO A 1 85 ? 16.740 5.434 -15.816 1.00 89.06 85 PRO A CA 1
ATOM 675 C C . PRO A 1 85 ? 17.822 5.199 -16.875 1.00 89.06 85 PRO A C 1
ATOM 677 O O . PRO A 1 85 ? 17.652 4.369 -17.765 1.00 89.06 85 PRO A O 1
ATOM 680 N N . SER A 1 86 ? 18.972 5.860 -16.734 1.00 91.44 86 SER A N 1
ATOM 681 C CA . SER A 1 86 ? 20.163 5.523 -17.513 1.00 91.44 86 SER A CA 1
ATOM 682 C C . SER A 1 86 ? 20.762 4.219 -16.983 1.00 91.44 86 SER A C 1
ATOM 684 O O . SER A 1 86 ? 21.242 4.140 -15.845 1.00 91.44 86 SER A O 1
ATOM 686 N N . LEU A 1 87 ? 20.686 3.162 -17.790 1.00 90.50 87 LEU A N 1
ATOM 687 C CA . LEU A 1 87 ? 21.294 1.877 -17.465 1.00 90.50 87 LEU A CA 1
ATOM 688 C C . LEU A 1 87 ? 22.796 1.936 -17.739 1.00 90.50 87 LEU A C 1
ATOM 690 O O . LEU A 1 87 ? 23.239 2.415 -18.782 1.00 90.50 87 LEU A O 1
ATOM 694 N N . THR A 1 88 ? 23.587 1.431 -16.797 1.00 92.44 88 THR A N 1
ATOM 695 C CA . THR A 1 88 ? 25.016 1.204 -17.022 1.00 92.44 88 THR A CA 1
ATOM 696 C C . THR A 1 88 ? 25.208 0.075 -18.047 1.00 92.44 88 THR A C 1
ATOM 698 O O . THR A 1 88 ? 24.316 -0.765 -18.200 1.00 92.44 88 THR A O 1
ATOM 701 N N . PRO A 1 89 ? 26.365 -0.017 -18.728 1.00 91.50 89 PRO A N 1
ATOM 702 C CA . PRO A 1 89 ? 26.607 -1.078 -19.711 1.00 91.50 89 PRO A CA 1
ATOM 703 C C . PRO A 1 89 ? 26.416 -2.502 -19.163 1.00 91.50 89 PRO A C 1
ATOM 705 O O . PRO A 1 89 ? 25.953 -3.390 -19.874 1.00 91.50 89 PRO A O 1
ATOM 708 N N . SER A 1 90 ? 26.730 -2.731 -17.885 1.00 91.56 90 SER A N 1
ATOM 709 C CA . SER A 1 90 ? 26.533 -4.030 -17.233 1.00 91.56 90 SER A CA 1
ATOM 710 C C . SER A 1 90 ? 25.060 -4.333 -16.937 1.00 91.56 90 SER A C 1
ATOM 712 O O . SER A 1 90 ? 24.654 -5.494 -16.974 1.00 91.56 90 SER A O 1
ATOM 714 N N . GLU A 1 91 ? 24.246 -3.311 -16.664 1.00 92.25 91 GLU A N 1
ATOM 715 C CA . GLU A 1 91 ? 22.800 -3.454 -16.468 1.00 92.25 91 GLU A CA 1
ATOM 716 C C . GLU A 1 91 ? 22.048 -3.607 -17.792 1.00 92.25 91 GLU A C 1
ATOM 718 O O . GLU A 1 91 ? 21.048 -4.321 -17.816 1.00 92.25 91 GLU A O 1
ATOM 723 N N . SER A 1 92 ? 22.504 -2.970 -18.877 1.00 90.44 92 SER A N 1
ATOM 724 C CA . SER A 1 92 ? 21.861 -3.039 -20.195 1.00 90.44 92 SER A CA 1
ATOM 725 C C . SER A 1 92 ? 22.236 -4.294 -20.987 1.00 90.44 92 SER A C 1
ATOM 727 O O . SER A 1 92 ? 21.399 -4.807 -21.724 1.00 90.44 92 SER A O 1
ATOM 729 N N . ALA A 1 93 ? 23.439 -4.852 -20.802 1.00 89.44 93 ALA A N 1
ATOM 730 C CA . ALA A 1 93 ? 23.885 -6.080 -21.471 1.00 89.44 93 ALA A CA 1
ATOM 731 C C . ALA A 1 93 ? 22.881 -7.259 -21.407 1.00 89.44 93 ALA A C 1
ATOM 733 O O . ALA A 1 93 ? 22.658 -7.908 -22.433 1.00 89.44 93 ALA A O 1
ATOM 734 N N . PRO A 1 94 ? 22.233 -7.568 -20.261 1.00 88.06 94 PRO A N 1
ATOM 735 C CA . PRO A 1 94 ? 21.235 -8.632 -20.214 1.00 88.06 94 PRO A CA 1
ATOM 736 C C . PRO A 1 94 ? 19.859 -8.227 -20.766 1.00 88.06 94 PRO A C 1
ATOM 738 O O . PRO A 1 94 ? 19.051 -9.129 -21.005 1.00 88.06 94 PRO A O 1
ATOM 741 N N . THR A 1 95 ? 19.572 -6.937 -20.975 1.00 88.12 95 THR A N 1
ATOM 742 C CA . THR A 1 95 ? 18.266 -6.443 -21.446 1.00 88.12 95 THR A CA 1
ATOM 743 C C . THR A 1 95 ? 18.155 -6.492 -22.970 1.00 88.12 95 THR A C 1
ATOM 745 O O . THR A 1 95 ? 19.108 -6.802 -23.682 1.00 88.12 95 THR A O 1
ATOM 748 N N . LYS A 1 96 ? 16.962 -6.192 -23.499 1.00 83.69 96 LYS A N 1
ATOM 749 C CA . LYS A 1 96 ? 16.749 -6.073 -24.950 1.00 83.69 96 LYS A CA 1
ATOM 750 C C . LYS A 1 96 ? 17.566 -4.934 -25.570 1.00 83.69 96 LYS A C 1
ATOM 752 O O . LYS A 1 96 ? 17.947 -5.027 -26.729 1.00 83.69 96 LYS A O 1
ATOM 757 N N . GLU A 1 97 ? 17.836 -3.884 -24.799 1.00 82.12 97 GLU A N 1
ATOM 758 C CA . GLU A 1 97 ? 18.511 -2.672 -25.263 1.00 82.12 97 GLU A CA 1
ATOM 759 C C . GLU A 1 97 ? 20.007 -2.913 -25.508 1.00 82.12 97 GLU A C 1
ATOM 761 O O . GLU A 1 97 ? 20.519 -2.564 -26.568 1.00 82.12 97 GLU A O 1
ATOM 766 N N . GLY A 1 98 ? 20.699 -3.604 -24.592 1.00 82.00 98 GLY A N 1
ATOM 767 C CA . GLY A 1 98 ? 22.130 -3.904 -24.745 1.00 82.00 98 GLY A CA 1
ATOM 768 C C . GLY A 1 98 ? 22.453 -5.005 -25.758 1.00 82.00 98 GLY A C 1
ATOM 769 O O . GLY A 1 98 ? 23.615 -5.185 -26.106 1.00 82.00 98 GLY A O 1
ATOM 770 N N . ARG A 1 99 ? 21.446 -5.735 -26.257 1.00 75.06 99 ARG A N 1
ATOM 771 C CA . ARG A 1 99 ? 21.625 -6.835 -27.226 1.00 75.06 99 ARG A CA 1
ATOM 772 C C . ARG A 1 99 ? 21.517 -6.401 -28.691 1.00 75.06 99 ARG A C 1
ATOM 774 O O . ARG A 1 99 ? 21.593 -7.253 -29.569 1.00 75.06 99 ARG A O 1
ATOM 781 N N . GLY A 1 100 ? 21.372 -5.098 -28.945 1.00 69.25 100 GLY A N 1
ATOM 782 C CA . GLY A 1 100 ? 21.505 -4.503 -30.272 1.00 69.25 100 GLY A CA 1
ATOM 783 C C . GLY A 1 100 ? 20.430 -4.937 -31.266 1.00 69.25 100 GLY A C 1
ATOM 784 O O . GLY A 1 100 ? 20.746 -5.677 -32.184 1.00 69.25 100 GLY A O 1
ATOM 785 N N . GLY A 1 101 ? 19.190 -4.455 -31.093 1.00 58.88 101 GLY A N 1
ATOM 786 C CA . GLY A 1 101 ? 18.159 -4.219 -32.131 1.00 58.88 101 GLY A CA 1
ATOM 787 C C . GLY A 1 101 ? 17.685 -5.363 -33.046 1.00 58.88 101 GLY A C 1
ATOM 788 O O . GLY A 1 101 ? 16.637 -5.235 -33.673 1.00 58.88 101 GLY A O 1
ATOM 789 N N . GLY A 1 102 ? 18.403 -6.476 -33.138 1.00 58.12 102 GLY A N 1
ATOM 790 C CA . GLY A 1 102 ? 18.032 -7.636 -33.923 1.00 58.12 102 GLY A CA 1
ATOM 791 C C . GLY A 1 102 ? 17.025 -8.462 -33.146 1.00 58.12 102 GLY A C 1
ATOM 792 O O . GLY A 1 102 ? 17.298 -8.888 -32.023 1.00 58.12 102 GLY A O 1
ATOM 793 N N . ALA A 1 103 ? 15.869 -8.703 -33.757 1.00 55.12 103 ALA A N 1
ATOM 794 C CA . ALA A 1 103 ? 14.867 -9.658 -33.305 1.00 55.12 103 ALA A CA 1
ATOM 795 C C . ALA A 1 103 ? 15.410 -11.100 -33.383 1.00 55.12 103 ALA A C 1
ATOM 797 O O . ALA A 1 103 ? 14.920 -11.923 -34.146 1.00 55.12 103 ALA A O 1
ATOM 798 N N . GLY A 1 104 ? 16.468 -11.408 -32.633 1.00 62.59 104 GLY A N 1
ATOM 799 C CA . GLY A 1 104 ? 16.819 -12.787 -32.334 1.00 62.59 104 GLY A CA 1
ATOM 800 C C . GLY A 1 104 ? 15.721 -13.381 -31.457 1.00 62.59 104 GLY A C 1
ATOM 801 O O . GLY A 1 104 ? 15.217 -12.696 -30.562 1.00 62.59 104 GLY A O 1
ATOM 802 N N . ASP A 1 105 ? 15.354 -14.636 -31.710 1.00 69.12 105 ASP A N 1
ATOM 803 C CA . ASP A 1 105 ? 14.358 -15.403 -30.951 1.00 69.12 105 ASP A CA 1
ATOM 804 C C . ASP A 1 105 ? 14.849 -15.719 -29.524 1.00 69.12 105 ASP A C 1
ATOM 806 O O . ASP A 1 105 ? 15.047 -16.866 -29.121 1.00 69.12 105 ASP A O 1
ATOM 810 N N . TYR A 1 106 ? 15.070 -14.683 -28.719 1.00 74.19 106 TYR A N 1
ATOM 811 C CA . TYR A 1 106 ? 15.425 -14.815 -27.316 1.00 74.19 106 TYR A CA 1
ATOM 812 C C . TYR A 1 106 ? 14.164 -15.137 -26.526 1.00 74.19 106 TYR A C 1
ATOM 814 O O . TYR A 1 106 ? 13.414 -14.258 -26.092 1.00 74.19 106 TYR A O 1
ATOM 822 N N . ARG A 1 107 ? 13.919 -16.433 -26.355 1.00 84.69 107 ARG A N 1
ATOM 823 C CA . ARG A 1 107 ? 12.819 -16.932 -25.540 1.00 84.69 107 ARG A CA 1
ATOM 824 C C . ARG A 1 107 ? 13.253 -17.010 -24.078 1.00 84.69 107 ARG A C 1
ATOM 826 O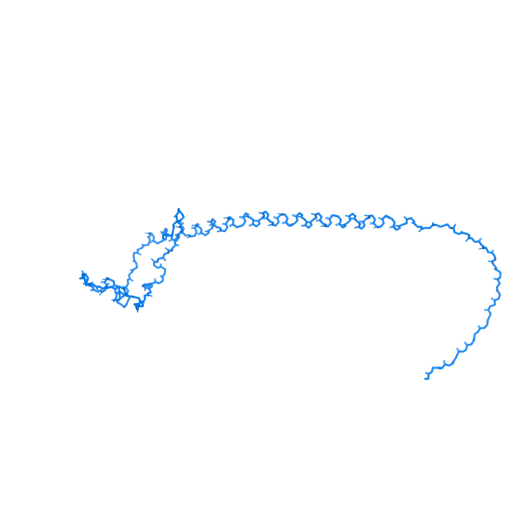 O . ARG A 1 107 ? 14.267 -17.623 -23.756 1.00 84.69 107 ARG A O 1
ATOM 833 N N . ILE A 1 108 ? 12.454 -16.418 -23.193 1.00 89.06 108 ILE A N 1
ATOM 834 C CA . ILE A 1 108 ? 12.565 -16.661 -21.752 1.00 89.06 108 ILE A CA 1
ATOM 835 C C . ILE A 1 108 ? 12.112 -18.103 -21.505 1.00 89.06 108 ILE A C 1
ATOM 837 O O . ILE A 1 108 ? 10.994 -18.475 -21.866 1.00 89.06 108 ILE A O 1
ATOM 841 N N . LEU A 1 109 ? 12.992 -18.918 -20.933 1.00 93.19 109 LEU A N 1
ATOM 842 C CA . LEU A 1 109 ? 12.728 -20.311 -20.581 1.00 93.19 109 LEU A CA 1
ATOM 843 C C . LEU A 1 109 ? 12.415 -20.423 -19.082 1.00 93.19 109 LEU A C 1
ATOM 845 O O . LEU A 1 109 ? 12.812 -19.547 -18.313 1.00 93.19 109 LEU A O 1
ATOM 849 N N . PRO A 1 110 ? 11.789 -21.522 -18.621 1.00 95.75 110 PRO A N 1
ATOM 850 C CA . PRO A 1 110 ? 11.584 -21.757 -17.188 1.00 95.75 110 PRO A CA 1
ATOM 851 C C . PRO A 1 110 ? 12.883 -21.779 -16.365 1.00 95.75 110 PRO A C 1
ATOM 853 O O . PRO A 1 110 ? 12.864 -21.507 -15.171 1.00 95.75 110 PRO A O 1
ATOM 856 N N . THR A 1 111 ? 14.016 -22.087 -17.001 1.00 96.19 111 THR A N 1
ATOM 857 C CA . THR A 1 111 ? 15.352 -22.092 -16.385 1.00 96.19 111 THR A CA 1
ATOM 858 C C . THR A 1 111 ? 16.058 -20.734 -16.446 1.00 96.19 111 THR A C 1
ATOM 860 O O . THR A 1 111 ? 17.163 -20.594 -15.925 1.00 96.19 111 THR A O 1
ATOM 863 N N . THR A 1 112 ? 15.464 -19.726 -17.092 1.00 93.19 112 THR A N 1
ATOM 864 C CA . THR A 1 112 ? 16.053 -18.389 -17.185 1.00 93.19 112 THR A CA 1
ATOM 865 C C . THR A 1 112 ? 15.954 -17.671 -15.843 1.00 93.19 112 THR A C 1
ATOM 867 O O . THR A 1 112 ? 14.870 -17.489 -15.295 1.00 93.19 112 THR A O 1
ATOM 870 N N . LEU A 1 113 ? 17.094 -17.211 -15.332 1.00 93.75 113 LEU A N 1
ATOM 871 C CA . LEU A 1 113 ? 17.151 -16.383 -14.132 1.00 93.75 113 LEU A CA 1
ATOM 872 C C . LEU A 1 113 ? 16.873 -14.921 -14.495 1.00 93.75 113 LEU A C 1
ATOM 874 O O . LEU A 1 113 ? 17.563 -14.339 -15.333 1.00 93.75 113 LEU A O 1
ATOM 878 N N . CYS A 1 114 ? 15.880 -14.324 -13.839 1.00 92.62 114 CYS A N 1
ATOM 879 C CA . CYS A 1 114 ? 15.423 -12.964 -14.107 1.00 92.62 114 CYS A CA 1
ATOM 880 C C . CYS A 1 114 ? 15.464 -12.110 -12.837 1.00 92.62 114 CYS A C 1
ATOM 882 O O . CYS A 1 114 ? 15.208 -12.589 -11.734 1.00 92.62 114 CYS A O 1
ATOM 884 N N . ARG A 1 115 ? 15.738 -10.815 -13.008 1.00 93.69 115 ARG A N 1
ATOM 885 C CA . ARG A 1 115 ? 15.599 -9.791 -11.967 1.00 93.69 115 ARG A CA 1
ATOM 886 C C . ARG A 1 115 ? 15.200 -8.462 -12.594 1.00 93.69 115 ARG A C 1
ATOM 888 O O . ARG A 1 115 ? 15.406 -8.256 -13.789 1.00 93.69 115 ARG A O 1
ATOM 895 N N . LEU A 1 116 ? 14.705 -7.534 -11.777 1.00 92.94 116 LEU A N 1
ATOM 896 C CA . LEU A 1 116 ? 14.603 -6.137 -12.197 1.00 92.94 116 LEU A CA 1
ATOM 897 C C . LEU A 1 116 ? 15.997 -5.601 -12.538 1.00 92.94 116 LEU A C 1
ATOM 899 O O . LEU A 1 116 ? 16.967 -5.875 -11.821 1.00 92.94 116 LEU A O 1
ATOM 903 N N . ALA A 1 117 ? 16.088 -4.821 -13.618 1.00 91.56 117 ALA A N 1
ATOM 904 C CA . ALA A 1 117 ? 17.347 -4.212 -14.043 1.00 91.56 117 ALA A CA 1
ATOM 905 C C . ALA A 1 117 ? 17.945 -3.350 -12.918 1.00 91.56 117 ALA A C 1
ATOM 907 O O . ALA A 1 117 ? 19.130 -3.479 -12.612 1.00 91.56 117 ALA A O 1
ATOM 908 N N . ARG A 1 118 ? 17.091 -2.578 -12.231 1.00 91.31 118 ARG A N 1
ATOM 909 C CA . ARG A 1 118 ? 17.434 -1.758 -11.066 1.00 91.31 118 ARG A CA 1
ATOM 910 C C . ARG A 1 118 ? 16.249 -1.667 -10.086 1.00 91.31 118 ARG A C 1
ATOM 912 O O . ARG A 1 118 ? 15.101 -1.701 -10.530 1.00 91.31 118 ARG A O 1
ATOM 919 N N . PRO A 1 119 ? 16.480 -1.547 -8.767 1.00 92.12 119 PRO A N 1
ATOM 920 C CA . PRO A 1 119 ? 15.417 -1.252 -7.808 1.00 92.12 119 PRO A CA 1
ATOM 921 C C . PRO A 1 119 ? 14.725 0.087 -8.093 1.00 92.12 119 PRO A C 1
ATOM 923 O O . PRO A 1 119 ? 15.332 1.012 -8.629 1.00 92.12 119 PRO A O 1
ATOM 926 N N . GLY A 1 120 ? 13.447 0.193 -7.726 1.00 91.44 120 GLY A N 1
ATOM 927 C CA . GLY A 1 120 ? 12.688 1.442 -7.841 1.00 91.44 120 GLY A CA 1
ATOM 928 C C . GLY A 1 120 ? 12.389 1.880 -9.277 1.00 91.44 120 GLY A C 1
ATOM 929 O O . GLY A 1 120 ? 12.015 3.032 -9.491 1.00 91.44 120 GLY A O 1
ATOM 930 N N . ILE A 1 121 ? 12.563 1.005 -10.277 1.00 92.50 121 ILE A N 1
ATOM 931 C CA . ILE A 1 121 ? 12.203 1.335 -11.664 1.00 92.50 121 ILE A CA 1
ATOM 932 C C . ILE A 1 121 ? 10.751 1.017 -12.024 1.00 92.50 121 ILE A C 1
ATOM 934 O O . ILE A 1 121 ? 10.276 1.489 -13.049 1.00 92.50 121 ILE A O 1
ATOM 938 N N . ALA A 1 122 ? 10.081 0.232 -11.187 1.00 93.81 122 ALA A N 1
ATOM 939 C CA . ALA A 1 122 ? 8.708 -0.204 -11.358 1.00 93.81 122 ALA A CA 1
ATOM 940 C C . ALA A 1 122 ? 7.997 -0.180 -10.001 1.00 93.81 122 ALA A C 1
ATOM 942 O O . ALA A 1 122 ? 8.634 -0.330 -8.952 1.00 93.81 122 ALA A O 1
ATOM 943 N N . ARG A 1 123 ? 6.679 -0.007 -10.038 1.00 93.88 123 ARG A N 1
ATOM 944 C CA . ARG A 1 123 ? 5.772 -0.078 -8.893 1.00 93.88 123 ARG A CA 1
ATOM 945 C C . ARG A 1 123 ? 4.533 -0.833 -9.352 1.00 93.88 123 ARG A C 1
ATOM 947 O O . ARG A 1 123 ? 4.100 -0.616 -10.475 1.00 93.88 123 ARG A O 1
ATOM 954 N N . LEU A 1 124 ? 4.015 -1.697 -8.487 1.00 94.06 124 LEU A N 1
ATOM 955 C CA . LEU A 1 124 ? 2.715 -2.325 -8.672 1.00 94.06 124 LEU A CA 1
ATOM 956 C C . LEU A 1 124 ? 1.669 -1.487 -7.936 1.00 94.06 124 LEU A C 1
ATOM 958 O O . LEU A 1 124 ? 1.910 -1.120 -6.785 1.00 94.06 124 LEU A O 1
ATOM 962 N N . ALA A 1 125 ? 0.546 -1.207 -8.586 1.00 93.56 125 ALA A N 1
ATOM 963 C CA . ALA A 1 125 ? -0.602 -0.525 -8.003 1.00 93.56 125 ALA A CA 1
ATOM 964 C C . ALA A 1 125 ? -1.895 -1.306 -8.284 1.00 93.56 125 ALA A C 1
ATOM 966 O O . ALA A 1 125 ? -1.966 -2.119 -9.205 1.00 93.56 125 ALA A O 1
ATOM 967 N N . LEU A 1 126 ? -2.929 -1.075 -7.473 1.00 91.50 126 LEU A N 1
ATOM 968 C CA . LEU A 1 126 ? -4.271 -1.610 -7.711 1.00 91.50 126 LEU A CA 1
ATOM 969 C C . LEU A 1 126 ? -5.180 -0.502 -8.244 1.00 91.50 126 LEU A C 1
ATOM 971 O O . LEU A 1 126 ? -5.443 0.475 -7.547 1.00 91.50 126 LEU A O 1
ATOM 975 N N . GLU A 1 127 ? -5.691 -0.674 -9.461 1.00 90.50 127 GLU A N 1
ATOM 976 C CA . GLU A 1 127 ? -6.617 0.257 -10.114 1.00 90.50 127 GLU A CA 1
ATOM 977 C C . GLU A 1 127 ? -7.836 -0.512 -10.620 1.00 90.50 127 GLU A 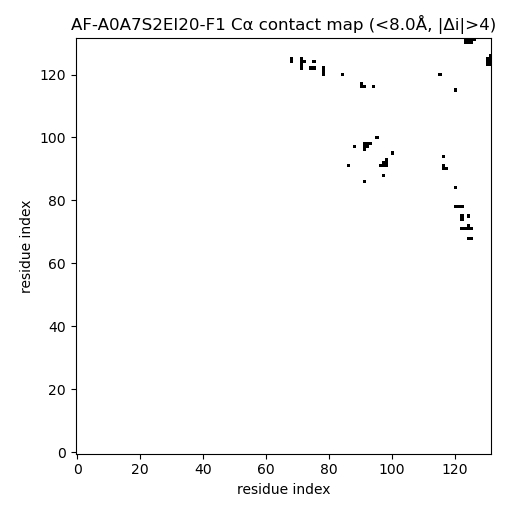C 1
ATOM 979 O O . GLU A 1 127 ? -7.699 -1.515 -11.316 1.00 90.50 127 GLU A O 1
ATOM 984 N N . ASP A 1 128 ? -9.039 -0.086 -10.227 1.00 90.88 128 ASP A N 1
ATOM 985 C CA . ASP A 1 128 ? -10.309 -0.712 -10.630 1.00 90.88 128 ASP A CA 1
ATOM 986 C C . ASP A 1 128 ? -10.348 -2.241 -10.426 1.00 90.88 128 ASP A C 1
ATOM 988 O O . ASP A 1 128 ? -10.863 -3.003 -11.248 1.00 90.88 128 ASP A O 1
ATOM 992 N N . GLY A 1 129 ? -9.755 -2.706 -9.321 1.00 90.19 129 GLY A N 1
ATOM 993 C CA . GLY A 1 129 ? -9.665 -4.130 -8.985 1.00 90.19 129 GLY A CA 1
ATOM 994 C C . GLY A 1 129 ? -8.645 -4.918 -9.815 1.00 90.19 129 GLY A C 1
ATOM 995 O O . GLY A 1 129 ? -8.649 -6.148 -9.766 1.00 90.19 129 GLY A O 1
ATOM 996 N N . LYS A 1 130 ? -7.773 -4.241 -10.568 1.00 93.62 130 LYS A N 1
ATOM 997 C CA . LYS A 1 130 ? -6.716 -4.846 -11.384 1.00 93.62 130 LYS A CA 1
ATOM 998 C C . LYS A 1 130 ? -5.342 -4.434 -10.875 1.00 93.62 130 LYS A C 1
ATOM 1000 O O . LYS A 1 130 ? -5.124 -3.286 -10.506 1.00 93.62 130 LYS A O 1
ATOM 1005 N N . ALA A 1 131 ? -4.419 -5.387 -10.881 1.00 91.00 131 ALA A N 1
ATOM 1006 C CA . ALA A 1 131 ? -3.008 -5.135 -10.630 1.00 91.00 131 ALA A CA 1
ATOM 1007 C C . ALA A 1 131 ? -2.374 -4.544 -11.898 1.00 91.00 131 ALA A C 1
ATOM 1009 O O . ALA A 1 131 ? -2.429 -5.180 -12.955 1.00 91.00 131 ALA A O 1
ATOM 1010 N N . VAL A 1 132 ? -1.816 -3.339 -11.783 1.00 85.06 132 VAL A N 1
ATOM 1011 C CA . VAL A 1 132 ? -1.172 -2.574 -12.862 1.00 85.06 132 VAL A CA 1
ATOM 1012 C C . VAL A 1 132 ? 0.249 -2.170 -12.503 1.00 85.06 132 VAL A C 1
ATOM 1014 O O . VAL A 1 132 ? 0.534 -1.964 -11.299 1.00 85.06 132 VAL A O 1
#

Secondary structure (DSSP, 8-state):
-------------------------SSHHHHHHHHHHHHHHHHHHHHHHHHHHHHHHHHHHHHHHHHHHHHHHHHHHHHHHSPPP---HHHHTTSTTTT-S-----PPPTT-----SSTTS----EETTEE-